Protein AF-A0A2V9G2E2-F1 (afdb_monomer)

Structure (mmCIF, N/CA/C/O backbone):
data_AF-A0A2V9G2E2-F1
#
_entry.id   AF-A0A2V9G2E2-F1
#
loop_
_atom_site.group_PDB
_atom_site.id
_atom_site.type_symbol
_atom_site.label_atom_id
_atom_site.label_alt_id
_atom_site.label_comp_id
_atom_site.label_asym_id
_atom_site.label_entity_id
_atom_site.label_seq_id
_atom_site.pdbx_PDB_ins_code
_atom_site.Cartn_x
_atom_site.Cartn_y
_atom_site.Cartn_z
_atom_site.occupancy
_atom_site.B_iso_or_equiv
_atom_site.auth_seq_id
_atom_site.auth_comp_id
_atom_site.auth_asym_id
_atom_site.auth_atom_id
_atom_site.pdbx_PDB_model_num
ATOM 1 N N . MET A 1 1 ? -11.345 22.123 74.644 1.00 54.31 1 MET A N 1
ATOM 2 C CA . MET A 1 1 ? -11.083 21.362 73.402 1.00 54.31 1 MET A CA 1
ATOM 3 C C . MET A 1 1 ? -9.581 21.164 73.308 1.00 54.31 1 MET A C 1
ATOM 5 O O . MET A 1 1 ? -8.870 22.151 73.181 1.00 54.31 1 MET A O 1
ATOM 9 N N . ASP A 1 2 ? -9.104 19.930 73.486 1.00 60.22 2 ASP A N 1
ATOM 10 C CA . ASP A 1 2 ? -7.671 19.628 73.574 1.00 60.22 2 ASP A CA 1
ATOM 11 C C . ASP A 1 2 ? -6.933 19.963 72.279 1.00 60.22 2 ASP A C 1
ATOM 13 O O . ASP A 1 2 ? -7.145 19.336 71.240 1.00 60.22 2 ASP A O 1
ATOM 17 N N . LEU A 1 3 ? -6.014 20.924 72.363 1.00 60.94 3 LEU A N 1
ATOM 18 C CA . LEU A 1 3 ? -5.178 21.395 71.257 1.00 60.94 3 LEU A CA 1
ATOM 19 C C . LEU A 1 3 ? -4.392 20.249 70.589 1.00 60.94 3 LEU A C 1
ATOM 21 O O . LEU A 1 3 ? -4.126 20.276 69.389 1.00 60.94 3 LEU A O 1
ATOM 25 N N . MET A 1 4 ? -4.068 19.208 71.359 1.00 66.25 4 MET A N 1
ATOM 26 C CA . MET A 1 4 ? -3.367 18.003 70.909 1.00 66.25 4 MET A CA 1
ATOM 27 C C . MET A 1 4 ? -4.251 17.110 70.024 1.00 66.25 4 MET A C 1
ATOM 29 O O . MET A 1 4 ? -3.789 16.559 69.027 1.00 66.25 4 MET A O 1
ATOM 33 N N . ARG A 1 5 ? -5.549 17.046 70.334 1.00 63.56 5 ARG A N 1
ATOM 34 C CA . ARG A 1 5 ? -6.552 16.279 69.589 1.00 63.56 5 ARG A CA 1
ATOM 35 C C . ARG A 1 5 ? -6.874 16.959 68.256 1.00 63.56 5 ARG A C 1
ATOM 37 O O . ARG A 1 5 ? -6.960 16.287 67.236 1.00 63.56 5 ARG A O 1
ATOM 44 N N . THR A 1 6 ? -6.923 18.292 68.234 1.00 65.75 6 THR A N 1
ATOM 45 C CA . THR A 1 6 ? -7.073 19.080 66.998 1.00 65.75 6 THR A CA 1
ATOM 46 C C . THR A 1 6 ? -5.858 18.939 66.073 1.00 65.75 6 THR A C 1
ATOM 48 O O . THR A 1 6 ? -6.022 18.797 64.865 1.00 65.75 6 THR A O 1
ATOM 51 N N . ARG A 1 7 ? -4.634 18.902 66.623 1.00 68.44 7 ARG A N 1
ATOM 52 C CA . ARG A 1 7 ? -3.399 18.693 65.841 1.00 68.44 7 ARG A CA 1
ATOM 53 C C . ARG A 1 7 ? -3.316 17.296 65.224 1.00 68.44 7 ARG A C 1
ATOM 55 O O . ARG A 1 7 ? -2.920 17.180 64.068 1.00 68.44 7 ARG A O 1
ATOM 62 N N . LEU A 1 8 ? -3.738 16.261 65.954 1.00 67.19 8 LEU A N 1
ATOM 63 C CA . LEU A 1 8 ? -3.810 14.896 65.423 1.00 67.19 8 LEU A CA 1
ATOM 64 C C . LEU A 1 8 ? -4.835 14.769 64.289 1.00 67.19 8 LEU A C 1
ATOM 66 O O . LEU A 1 8 ? -4.550 14.129 63.281 1.00 67.19 8 LEU A O 1
ATOM 70 N N . PHE A 1 9 ? -5.997 15.415 64.418 1.00 69.81 9 PHE A N 1
ATOM 71 C CA . PHE A 1 9 ? -7.018 15.416 63.366 1.00 69.81 9 PHE A CA 1
ATOM 72 C C . PHE A 1 9 ? -6.553 16.136 62.093 1.00 69.81 9 PHE A C 1
ATOM 74 O O . PHE A 1 9 ? -6.781 15.637 60.993 1.00 69.81 9 PHE A O 1
ATOM 81 N N . ILE A 1 10 ? -5.852 17.268 62.224 1.00 72.12 10 ILE A N 1
ATOM 82 C CA . ILE A 1 10 ? -5.293 17.999 61.075 1.00 72.12 10 ILE A CA 1
ATOM 83 C C . ILE A 1 10 ? -4.200 17.173 60.383 1.00 72.12 10 ILE A C 1
ATOM 85 O O . ILE A 1 10 ? -4.185 17.092 59.157 1.00 72.12 10 ILE A O 1
ATOM 89 N N . ALA A 1 11 ? -3.328 16.511 61.149 1.00 67.81 11 ALA A N 1
ATOM 90 C CA . ALA A 1 11 ? -2.300 15.632 60.593 1.00 67.81 11 ALA A CA 1
ATOM 91 C C . ALA A 1 11 ? -2.904 14.426 59.849 1.00 67.81 11 ALA A C 1
ATOM 93 O O . ALA A 1 11 ? -2.408 14.041 58.793 1.00 67.81 11 ALA A O 1
ATOM 94 N N . PHE A 1 12 ? -4.006 13.868 60.356 1.00 66.88 12 PHE A N 1
ATOM 95 C CA . PHE A 1 12 ? -4.703 12.747 59.724 1.00 66.88 12 PHE A CA 1
ATOM 96 C C . PHE A 1 12 ? -5.370 13.145 58.396 1.00 66.88 12 PHE A C 1
ATOM 98 O O . PHE A 1 12 ? -5.241 12.432 57.403 1.00 66.88 12 PHE A O 1
ATOM 105 N N . ILE A 1 13 ? -6.013 14.317 58.344 1.00 67.44 13 ILE A N 1
ATOM 106 C CA . ILE A 1 13 ? -6.616 14.860 57.114 1.00 67.44 13 ILE A CA 1
ATOM 107 C C . ILE A 1 13 ? -5.537 15.210 56.079 1.00 67.44 13 ILE A C 1
ATOM 109 O O . ILE A 1 13 ? -5.701 14.912 54.897 1.00 67.44 13 ILE A O 1
ATOM 113 N N . ALA A 1 14 ? -4.410 15.783 56.512 1.00 62.34 14 ALA A N 1
ATOM 114 C CA . ALA A 1 14 ? -3.289 16.090 55.624 1.00 62.34 14 ALA A CA 1
ATOM 115 C C . ALA A 1 14 ? -2.661 14.824 55.013 1.00 62.34 14 ALA A C 1
ATOM 117 O O . ALA A 1 14 ? -2.279 14.840 53.848 1.00 62.34 14 ALA A O 1
ATOM 118 N N . CYS A 1 15 ? -2.607 13.719 55.764 1.00 60.31 15 CYS A N 1
ATOM 119 C CA . CYS A 1 15 ? -2.085 12.438 55.280 1.00 60.31 15 CYS A CA 1
ATOM 120 C C . CYS A 1 15 ? -3.041 11.742 54.288 1.00 60.31 15 CYS A C 1
ATOM 122 O O . CYS A 1 15 ? -2.601 11.072 53.358 1.00 60.31 15 CYS A O 1
ATOM 124 N N . LEU A 1 16 ? -4.356 11.941 54.440 1.00 60.25 16 LEU A N 1
ATOM 125 C CA . LEU A 1 16 ? -5.365 11.440 53.495 1.00 60.25 16 LEU A CA 1
ATOM 126 C C . LEU A 1 16 ? -5.357 12.192 52.153 1.00 60.25 16 LEU A C 1
ATOM 128 O O . LEU A 1 16 ? -5.675 11.602 51.125 1.00 60.25 16 LEU A O 1
ATOM 132 N N . LEU A 1 17 ? -4.976 13.473 52.146 1.00 56.66 17 LEU A N 1
ATOM 133 C CA . LEU A 1 17 ? -4.941 14.313 50.940 1.00 56.66 17 LEU A CA 1
ATOM 134 C C . LEU A 1 17 ? -3.671 14.132 50.090 1.00 56.66 17 LEU A C 1
ATOM 136 O O . LEU A 1 17 ? -3.666 14.523 48.926 1.00 56.66 17 LEU A O 1
ATOM 140 N N . THR A 1 18 ? -2.605 13.536 50.633 1.00 57.59 18 THR A N 1
ATOM 141 C CA . THR A 1 18 ? -1.328 13.325 49.922 1.00 57.59 18 THR A CA 1
ATOM 142 C C . THR A 1 18 ? -1.139 11.904 49.376 1.00 57.59 18 THR A C 1
ATOM 144 O O . THR A 1 18 ? -0.147 11.639 48.701 1.00 57.59 18 THR A O 1
ATOM 147 N N . GLY A 1 19 ? -2.087 10.990 49.615 1.00 53.25 19 GLY A N 1
ATOM 148 C CA . GLY A 1 19 ? -1.976 9.562 49.280 1.00 53.25 19 GLY A CA 1
ATOM 149 C C . GLY A 1 19 ? -2.364 9.146 47.854 1.00 53.25 19 GLY A C 1
ATOM 150 O O . GLY A 1 19 ? -2.482 7.953 47.599 1.00 53.25 19 GLY A O 1
ATOM 151 N N . GLY A 1 20 ? -2.593 10.084 46.931 1.00 53.09 20 GLY A N 1
ATOM 152 C CA . GLY A 1 20 ? -3.172 9.800 45.610 1.00 53.09 20 GLY A CA 1
ATOM 153 C C . GLY A 1 20 ? -2.359 10.320 44.428 1.00 53.09 20 GLY A C 1
ATOM 154 O O . GLY A 1 20 ? -2.942 10.801 43.463 1.00 53.09 20 GLY A O 1
ATOM 155 N N . ALA A 1 21 ? -1.027 10.282 44.487 1.00 53.69 21 ALA A N 1
ATOM 156 C CA . ALA A 1 21 ? -0.232 10.400 43.268 1.00 53.69 21 ALA A CA 1
ATOM 157 C C . ALA A 1 21 ? -0.247 9.036 42.566 1.00 53.69 21 ALA A C 1
ATOM 159 O O . ALA A 1 21 ? 0.695 8.257 42.698 1.00 53.69 21 ALA A O 1
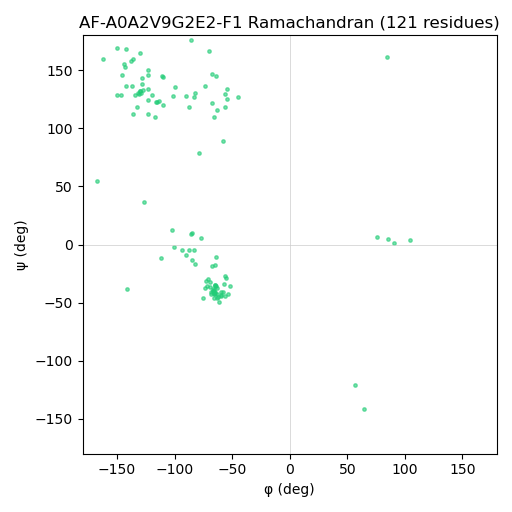ATOM 160 N N . ASP A 1 22 ? -1.342 8.728 41.862 1.00 57.91 22 ASP A N 1
ATOM 161 C CA . ASP A 1 22 ? -1.331 7.625 40.906 1.00 57.91 22 ASP A CA 1
ATOM 162 C C . ASP A 1 22 ? -0.198 7.922 39.916 1.00 57.91 22 ASP A C 1
ATOM 164 O O . ASP A 1 22 ? -0.228 8.969 39.255 1.00 57.91 22 ASP A O 1
ATOM 168 N N . PRO A 1 23 ? 0.838 7.067 39.819 1.00 57.06 23 PRO A N 1
ATOM 169 C CA . PRO A 1 23 ? 1.838 7.249 38.788 1.00 57.06 23 PRO A CA 1
ATOM 170 C C . PRO A 1 23 ? 1.079 7.252 37.467 1.00 57.06 23 PRO A C 1
ATOM 172 O O . PRO A 1 23 ? 0.255 6.367 37.231 1.00 57.06 23 PRO A O 1
ATOM 175 N N . ALA A 1 24 ? 1.323 8.257 36.627 1.00 58.38 24 ALA A N 1
ATOM 176 C CA . ALA A 1 24 ? 0.794 8.301 35.276 1.00 58.38 24 ALA A CA 1
ATOM 177 C C . ALA A 1 24 ? 1.279 7.041 34.545 1.00 58.38 24 ALA A C 1
ATOM 179 O O . ALA A 1 24 ? 2.368 7.015 33.972 1.00 58.38 24 ALA A O 1
ATOM 180 N N . ARG A 1 25 ? 0.512 5.947 34.635 1.00 60.78 25 ARG A N 1
ATOM 181 C CA . ARG A 1 25 ? 0.796 4.717 33.909 1.00 60.78 25 ARG A CA 1
ATOM 182 C C . ARG A 1 25 ? 0.622 5.100 32.454 1.00 60.78 25 ARG A C 1
ATOM 184 O O . ARG A 1 25 ? -0.493 5.409 32.031 1.00 60.78 25 ARG A O 1
ATOM 191 N N . ALA A 1 26 ? 1.736 5.157 31.729 1.00 63.94 26 ALA A N 1
ATOM 192 C CA . ALA A 1 26 ? 1.722 5.299 30.285 1.00 63.94 26 ALA A CA 1
ATOM 193 C C . ALA A 1 26 ? 0.662 4.334 29.743 1.00 63.94 26 ALA A C 1
ATOM 195 O O . ALA A 1 26 ? 0.640 3.165 30.136 1.00 63.94 26 ALA A O 1
ATOM 196 N N . GLN A 1 27 ? -0.274 4.844 28.938 1.00 70.00 27 GLN A N 1
ATOM 197 C CA . GLN A 1 27 ? -1.301 3.991 28.357 1.00 70.00 27 GLN A CA 1
ATOM 198 C C . GLN A 1 27 ? -0.599 2.850 27.623 1.00 70.00 27 GLN A C 1
ATOM 200 O O . GLN A 1 27 ? 0.269 3.087 26.784 1.00 70.00 27 GLN A O 1
ATOM 205 N N . GLU A 1 28 ? -0.955 1.614 27.966 1.00 86.50 28 GLU A N 1
ATOM 206 C CA . GLU A 1 28 ? -0.497 0.449 27.219 1.00 86.50 28 GLU A CA 1
ATOM 207 C C . GLU A 1 28 ? -0.859 0.658 25.745 1.00 86.50 28 GLU A C 1
ATOM 209 O O . GLU A 1 28 ? -1.982 1.068 25.442 1.00 86.50 28 GLU A O 1
ATOM 214 N N . ALA A 1 29 ? 0.074 0.403 24.822 1.00 89.00 29 ALA A N 1
ATOM 215 C CA . ALA A 1 29 ? -0.134 0.667 23.395 1.00 89.00 29 ALA A CA 1
ATOM 216 C C . ALA A 1 29 ? -1.435 0.031 22.864 1.00 89.00 29 ALA A C 1
ATOM 218 O O . ALA A 1 29 ? -2.149 0.646 22.072 1.00 89.00 29 ALA A O 1
ATOM 219 N N . GLY A 1 30 ? -1.798 -1.151 23.379 1.00 91.38 30 GLY A N 1
ATOM 220 C CA . GLY A 1 30 ? -3.067 -1.815 23.069 1.00 91.38 30 GLY A CA 1
ATOM 221 C C . GLY A 1 30 ? -4.294 -0.964 23.406 1.00 91.38 30 GLY A C 1
ATOM 222 O O . GLY A 1 30 ? -5.207 -0.856 22.593 1.00 91.38 30 GLY A O 1
ATOM 223 N N . ARG A 1 31 ? -4.283 -0.256 24.540 1.00 92.12 31 ARG A N 1
ATOM 224 C CA . ARG A 1 31 ? -5.388 0.617 24.956 1.00 92.12 31 ARG A CA 1
ATOM 225 C C . ARG A 1 31 ? -5.585 1.799 24.006 1.00 92.12 31 ARG A C 1
ATOM 227 O O . ARG A 1 31 ? -6.723 2.196 23.768 1.00 92.12 31 ARG A O 1
ATOM 234 N N . ILE A 1 32 ? -4.503 2.350 23.454 1.00 93.25 32 ILE A N 1
ATOM 235 C CA . ILE A 1 32 ? -4.573 3.437 22.462 1.00 93.25 32 ILE A CA 1
ATOM 236 C C . ILE A 1 32 ? -5.236 2.925 21.178 1.00 93.25 32 ILE A C 1
ATOM 238 O O . ILE A 1 32 ? -6.157 3.557 20.658 1.00 93.25 32 ILE A O 1
ATOM 242 N N . VAL A 1 33 ? -4.820 1.748 20.700 1.00 94.06 33 VAL A N 1
ATOM 243 C CA . VAL A 1 33 ? -5.401 1.116 19.505 1.00 94.06 33 VAL A CA 1
ATOM 244 C C . VAL A 1 33 ? -6.882 0.798 19.718 1.00 94.06 33 VAL A C 1
ATOM 246 O O . VAL A 1 33 ? -7.706 1.114 18.864 1.00 94.06 33 VAL A O 1
ATOM 249 N N . GLU A 1 34 ? -7.253 0.237 20.869 1.00 95.38 34 GLU A N 1
ATOM 250 C CA . GLU A 1 34 ? -8.651 -0.059 21.205 1.00 95.38 34 GLU A CA 1
ATOM 251 C C . GLU A 1 34 ? -9.527 1.198 21.223 1.00 95.38 34 GLU A C 1
ATOM 253 O O . GLU A 1 34 ? -10.643 1.198 20.693 1.00 95.38 34 GLU A O 1
ATOM 258 N N . GLN A 1 35 ? -9.023 2.287 21.810 1.00 95.94 35 GLN A N 1
ATOM 259 C CA . GLN A 1 35 ? -9.719 3.57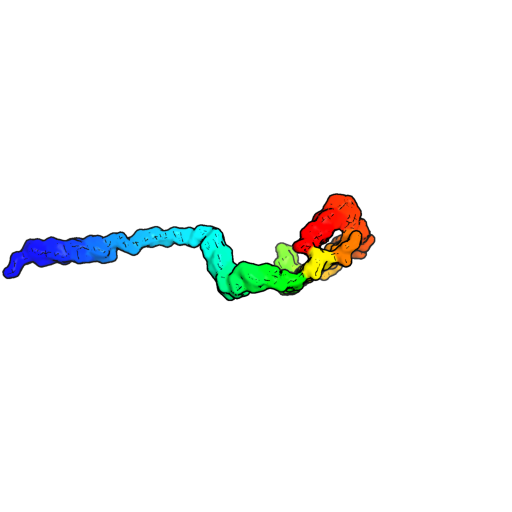1 21.828 1.00 95.94 35 GLN A CA 1
ATOM 260 C C . GLN A 1 35 ? -9.907 4.126 20.416 1.00 95.94 35 GLN A C 1
ATOM 262 O O . GLN A 1 35 ? -11.008 4.575 20.093 1.00 95.94 35 GLN A O 1
ATOM 267 N N . TYR A 1 36 ? -8.881 4.037 19.566 1.00 96.12 36 TYR A N 1
ATOM 268 C CA . TYR A 1 36 ? -8.978 4.425 18.162 1.00 96.12 36 TYR A CA 1
ATOM 269 C C . TYR A 1 36 ? -10.013 3.579 17.410 1.00 96.12 36 TYR A C 1
ATOM 271 O O . TYR A 1 36 ? -10.910 4.137 16.786 1.00 96.12 36 TYR A O 1
ATOM 279 N N . VAL A 1 37 ? -9.960 2.247 17.527 1.00 97.00 37 VAL A N 1
ATOM 280 C CA . VAL A 1 37 ? -10.926 1.335 16.888 1.00 97.00 37 VAL A CA 1
ATOM 281 C C . VAL A 1 37 ? -12.350 1.680 17.307 1.00 97.00 37 VAL A C 1
ATOM 283 O O . VAL A 1 37 ? -13.241 1.742 16.462 1.00 97.00 37 VAL A O 1
ATOM 286 N N . LYS A 1 38 ? -12.580 1.939 18.598 1.00 97.06 38 LYS A N 1
ATOM 287 C CA . LYS A 1 38 ? -13.892 2.355 19.103 1.00 97.06 38 LYS A CA 1
ATOM 288 C C . LYS A 1 38 ? -14.327 3.698 18.510 1.00 97.06 38 LYS A C 1
ATOM 290 O O . LYS A 1 38 ? -15.472 3.812 18.080 1.00 97.06 38 LYS A O 1
ATOM 295 N N . ALA A 1 39 ? -13.434 4.688 18.475 1.00 97.38 39 ALA A N 1
ATOM 296 C CA . ALA A 1 39 ? -13.711 6.010 17.915 1.00 97.38 39 ALA A CA 1
ATOM 297 C C . ALA A 1 39 ? -13.989 5.962 16.402 1.00 97.38 39 ALA A C 1
ATOM 299 O O . ALA A 1 39 ? -14.866 6.672 15.920 1.00 97.38 39 ALA A O 1
ATOM 300 N N . ALA A 1 40 ? -13.314 5.072 15.672 1.00 95.81 40 ALA A N 1
ATOM 301 C CA . ALA A 1 40 ? -13.482 4.858 14.236 1.00 95.81 40 ALA A CA 1
ATOM 302 C C . ALA A 1 40 ? -14.749 4.052 13.863 1.00 95.81 40 ALA A C 1
ATOM 304 O O . ALA A 1 40 ? -14.945 3.712 12.698 1.00 95.81 40 ALA A O 1
ATOM 305 N N . GLY A 1 41 ? -15.618 3.731 14.831 1.00 96.00 41 GLY A N 1
ATOM 306 C CA . GLY A 1 41 ? -16.888 3.024 14.604 1.00 96.00 41 GLY A CA 1
ATOM 307 C C . GLY A 1 41 ? -16.895 1.545 15.014 1.00 96.00 41 GLY A C 1
ATOM 308 O O . GLY A 1 41 ? -17.903 0.858 14.842 1.00 96.00 41 GLY A O 1
ATOM 309 N N . GLY A 1 42 ? -15.804 1.048 15.599 1.00 97.81 42 GLY A N 1
ATOM 310 C CA . GLY A 1 42 ? -15.661 -0.317 16.103 1.00 97.81 42 GLY A CA 1
ATOM 311 C C . GLY A 1 42 ? -15.251 -1.338 15.038 1.00 97.81 42 GLY A C 1
ATOM 312 O O . GLY A 1 42 ? -15.439 -1.143 13.837 1.00 97.81 42 GLY A O 1
ATOM 313 N N . GLY A 1 43 ? -14.730 -2.487 15.486 1.00 96.81 43 GLY A N 1
ATOM 314 C CA . GLY A 1 43 ? -14.169 -3.512 14.593 1.00 96.81 43 GLY A CA 1
ATOM 315 C C . GLY A 1 43 ? -15.141 -4.027 13.523 1.00 96.81 43 GLY A C 1
ATOM 316 O O . GLY A 1 43 ? -14.732 -4.280 12.398 1.00 96.81 43 GLY A O 1
ATOM 317 N N . ARG A 1 44 ? -16.447 -4.109 13.821 1.00 97.06 44 ARG A N 1
ATOM 318 C CA . ARG A 1 44 ? -17.467 -4.522 12.836 1.00 97.06 44 ARG A CA 1
ATOM 319 C C . ARG A 1 44 ? -17.691 -3.502 11.720 1.00 97.06 44 ARG A C 1
ATOM 321 O O . ARG A 1 44 ? -18.075 -3.905 10.629 1.00 97.06 44 ARG A O 1
ATOM 328 N N . ALA A 1 45 ? -17.546 -2.207 12.002 1.00 96.88 45 ALA A N 1
ATOM 329 C CA . ALA A 1 45 ? -17.666 -1.172 10.980 1.00 96.88 45 ALA A CA 1
ATOM 330 C C . ALA A 1 45 ? -16.406 -1.150 10.111 1.00 96.88 45 ALA A C 1
ATOM 332 O O . ALA A 1 45 ? -16.513 -1.194 8.890 1.00 96.88 45 ALA A O 1
ATOM 333 N N . LEU A 1 46 ? -15.231 -1.199 10.748 1.00 95.19 46 LEU A N 1
ATOM 334 C CA . LEU A 1 46 ? -13.944 -1.250 10.054 1.00 95.19 46 LEU A CA 1
ATOM 335 C C . LEU A 1 46 ? -13.812 -2.483 9.150 1.00 95.19 46 LEU A C 1
ATOM 337 O O . LEU A 1 46 ? -13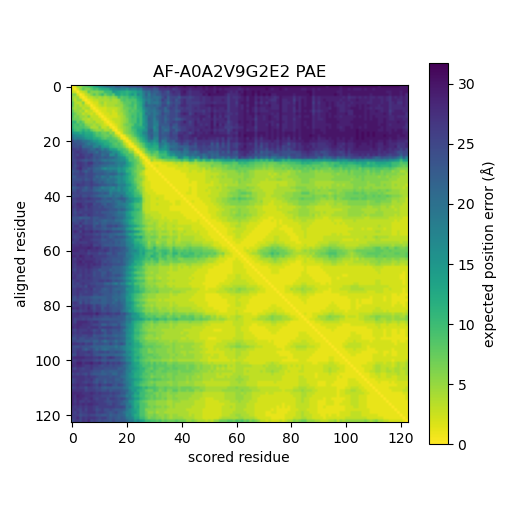.392 -2.351 8.009 1.00 95.19 46 LEU A O 1
ATOM 341 N N . ALA A 1 47 ? -14.268 -3.658 9.594 1.00 94.00 47 ALA A N 1
ATOM 342 C CA . ALA A 1 47 ? -14.238 -4.887 8.792 1.00 94.00 47 ALA A CA 1
ATOM 343 C C . ALA A 1 47 ? -15.115 -4.845 7.522 1.00 94.00 47 ALA A C 1
ATOM 345 O O . ALA A 1 47 ? -15.034 -5.748 6.694 1.00 94.00 47 ALA A O 1
ATOM 346 N N . LYS A 1 48 ? -15.982 -3.834 7.363 1.00 96.19 48 LYS A N 1
ATOM 347 C CA . LYS A 1 48 ? -16.779 -3.631 6.141 1.00 96.19 48 LYS A CA 1
ATOM 348 C C . LYS A 1 48 ? -16.076 -2.748 5.111 1.00 96.19 48 LYS A C 1
ATOM 350 O O . LYS A 1 48 ? -16.597 -2.608 4.006 1.00 96.19 48 LYS A O 1
ATOM 355 N N . ILE A 1 49 ? -14.953 -2.122 5.461 1.00 95.06 49 ILE A N 1
ATOM 356 C CA . ILE A 1 49 ? -14.179 -1.303 4.530 1.00 95.06 49 ILE A CA 1
ATOM 357 C C . ILE A 1 49 ? -13.578 -2.233 3.479 1.00 95.06 49 ILE A C 1
ATOM 359 O O . ILE A 1 49 ? -12.862 -3.172 3.804 1.00 95.06 49 ILE A O 1
ATOM 363 N N . GLN A 1 50 ? -13.904 -1.974 2.216 1.00 97.00 50 GLN A N 1
ATOM 364 C CA . GLN A 1 50 ? -13.411 -2.750 1.075 1.00 97.00 50 GLN A CA 1
ATOM 365 C C . GLN A 1 50 ? -12.463 -1.953 0.187 1.00 97.00 50 GLN A C 1
ATOM 367 O O . GLN A 1 50 ? -11.831 -2.537 -0.683 1.00 97.00 50 GLN A O 1
ATOM 372 N N . THR A 1 51 ? -12.389 -0.641 0.385 1.00 97.44 51 THR A N 1
ATOM 373 C CA . THR A 1 51 ? -11.558 0.268 -0.398 1.00 97.44 51 THR A CA 1
ATOM 374 C C . THR A 1 51 ? -10.885 1.236 0.557 1.00 97.44 51 THR A C 1
ATOM 376 O O . THR A 1 51 ? -11.543 1.767 1.455 1.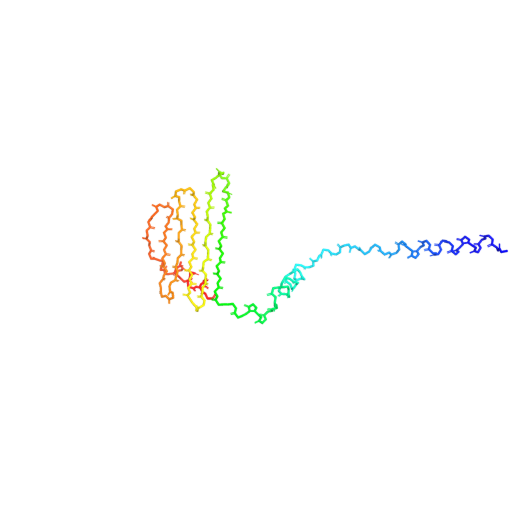00 97.44 51 THR A O 1
ATOM 379 N N . LEU A 1 52 ? -9.601 1.479 0.340 1.00 96.19 52 LEU A N 1
ATOM 380 C CA . LEU A 1 52 ? -8.807 2.459 1.058 1.00 96.19 52 LEU A CA 1
ATOM 381 C C . LEU A 1 52 ? -8.095 3.342 0.037 1.00 96.19 52 LEU A C 1
ATOM 383 O O . LEU A 1 52 ? -7.433 2.820 -0.851 1.00 96.19 52 LEU A O 1
ATOM 387 N N . THR A 1 53 ? -8.207 4.653 0.217 1.00 97.94 53 THR A N 1
ATOM 388 C CA . THR A 1 53 ? -7.425 5.653 -0.512 1.00 97.94 53 THR A CA 1
ATOM 389 C C . THR A 1 53 ? -6.692 6.503 0.516 1.00 97.94 53 THR A C 1
ATOM 391 O O . THR A 1 53 ? -7.316 7.052 1.429 1.00 97.94 53 THR A O 1
ATOM 394 N N . LEU A 1 54 ? -5.371 6.587 0.394 1.00 98.00 54 LEU A N 1
ATOM 395 C CA . LEU A 1 54 ? -4.534 7.551 1.098 1.00 98.00 54 LEU A CA 1
ATOM 396 C C . LEU A 1 54 ? -3.820 8.421 0.079 1.00 98.00 54 LEU A C 1
ATOM 398 O O . LEU A 1 54 ? -3.120 7.916 -0.789 1.00 98.00 54 LEU A O 1
ATOM 402 N N . GLU A 1 55 ? -3.929 9.727 0.261 1.00 98.31 55 GLU A N 1
ATOM 403 C CA . GLU A 1 55 ? -3.200 10.717 -0.516 1.00 98.31 55 GLU A CA 1
ATOM 404 C C . GLU A 1 55 ? -2.497 11.668 0.444 1.00 98.31 55 GLU A C 1
ATOM 406 O O . GLU A 1 55 ? -3.017 12.008 1.513 1.00 98.31 55 GLU A O 1
ATOM 411 N N . GLY A 1 56 ? -1.301 12.107 0.077 1.00 98.06 56 GLY A N 1
ATOM 412 C CA . GLY A 1 56 ? -0.550 13.034 0.899 1.00 98.06 56 GLY A CA 1
ATOM 413 C C . GLY A 1 56 ? 0.555 13.736 0.141 1.00 98.06 56 GLY A C 1
ATOM 414 O O . GLY A 1 56 ? 1.050 13.271 -0.883 1.00 98.06 56 GLY A O 1
ATOM 415 N N . THR A 1 57 ? 0.971 14.864 0.697 1.00 97.88 57 THR A N 1
ATOM 416 C CA . THR A 1 57 ? 2.171 15.585 0.283 1.00 97.88 57 THR A CA 1
ATOM 417 C C . THR A 1 57 ? 3.210 15.490 1.386 1.00 97.88 57 THR A C 1
ATOM 419 O O . THR A 1 57 ? 2.863 15.550 2.566 1.00 97.88 57 THR A O 1
ATOM 422 N N . PHE A 1 58 ? 4.483 15.414 1.028 1.00 95.75 58 PHE A N 1
ATOM 423 C CA . PHE A 1 58 ? 5.575 15.417 1.994 1.00 95.75 58 PHE A CA 1
ATOM 424 C C . PHE A 1 58 ? 6.769 16.208 1.470 1.00 95.75 58 PHE A C 1
ATOM 426 O O . PHE A 1 58 ? 6.847 16.546 0.291 1.00 95.75 58 PHE A O 1
ATOM 433 N N . THR A 1 59 ? 7.715 16.480 2.361 1.00 96.12 59 THR A N 1
ATOM 434 C CA . THR A 1 59 ? 9.025 17.029 2.015 1.00 96.12 59 THR A CA 1
ATOM 435 C C . THR A 1 59 ? 10.067 15.968 2.331 1.00 96.12 59 THR A C 1
ATOM 437 O O . THR A 1 59 ? 10.115 15.465 3.453 1.00 96.12 59 THR A O 1
ATOM 440 N N . SER A 1 60 ? 10.869 15.582 1.340 1.00 91.94 60 SER A N 1
ATOM 441 C CA . SER A 1 60 ? 11.944 14.610 1.522 1.00 91.94 60 SER A CA 1
ATOM 442 C C . SER A 1 60 ? 13.083 15.202 2.354 1.00 91.94 60 SER A C 1
ATOM 444 O O . SER A 1 60 ? 13.189 16.417 2.531 1.00 91.94 60 SER A O 1
ATOM 446 N N . VAL A 1 61 ? 13.979 14.334 2.821 1.00 91.31 61 VAL A N 1
ATOM 447 C CA . VAL A 1 61 ? 15.200 14.733 3.541 1.00 91.31 61 VAL A CA 1
ATOM 448 C C . VAL A 1 61 ? 16.079 15.709 2.748 1.00 91.31 61 VAL A C 1
ATOM 450 O O . VAL A 1 61 ? 16.747 16.545 3.345 1.00 91.31 61 VAL A O 1
ATOM 453 N N . ASP A 1 62 ? 16.010 15.667 1.414 1.00 92.31 62 ASP A N 1
ATOM 454 C CA . ASP A 1 62 ? 16.744 16.563 0.511 1.00 92.31 62 ASP A CA 1
ATOM 455 C C . ASP A 1 62 ? 16.002 17.892 0.264 1.00 92.31 62 ASP A C 1
ATOM 457 O O . ASP A 1 62 ? 16.349 18.649 -0.643 1.00 92.31 62 ASP A O 1
ATOM 461 N N . GLY A 1 63 ? 14.923 18.157 1.008 1.00 94.62 63 GLY A N 1
ATOM 462 C CA . GLY A 1 63 ? 14.097 19.358 0.878 1.00 94.62 63 GLY A CA 1
ATOM 463 C C . GLY A 1 63 ? 13.153 19.359 -0.327 1.00 94.62 63 GLY A C 1
ATOM 464 O O . GLY A 1 63 ? 12.506 20.370 -0.593 1.00 94.62 63 GLY A O 1
ATOM 465 N N . LYS A 1 64 ? 13.048 18.251 -1.071 1.00 95.12 64 LYS A N 1
ATOM 466 C CA . LYS A 1 64 ? 12.160 18.154 -2.239 1.00 95.12 64 LYS A CA 1
ATOM 467 C C . LYS A 1 64 ? 10.738 17.843 -1.808 1.00 95.12 64 LYS A C 1
ATOM 469 O O . LYS A 1 64 ? 10.519 16.873 -1.089 1.00 95.12 64 LYS A O 1
ATOM 474 N N . SER A 1 65 ? 9.770 18.604 -2.300 1.00 95.88 65 SER A N 1
ATOM 475 C CA . SER A 1 65 ? 8.364 18.233 -2.162 1.00 95.88 65 SER A CA 1
ATOM 476 C C . SER A 1 65 ? 8.043 16.985 -2.988 1.00 95.88 65 SER A C 1
ATOM 478 O O . SER A 1 65 ? 8.617 16.762 -4.060 1.00 95.88 65 SER A O 1
ATOM 480 N N . GLY A 1 66 ? 7.120 16.180 -2.480 1.00 97.25 66 GLY A N 1
ATOM 481 C CA . GLY A 1 66 ? 6.633 14.979 -3.131 1.00 97.25 66 GLY A CA 1
ATOM 482 C C . GLY A 1 66 ? 5.189 14.666 -2.773 1.00 97.25 66 GLY A C 1
ATOM 483 O O . GLY A 1 66 ? 4.616 15.269 -1.861 1.00 97.25 66 GLY A O 1
ATOM 484 N N . THR A 1 67 ? 4.615 13.719 -3.503 1.00 98.31 67 THR A N 1
ATOM 485 C CA . THR A 1 67 ? 3.274 13.186 -3.269 1.00 98.31 67 THR A CA 1
ATOM 486 C C . THR A 1 67 ? 3.333 11.682 -3.075 1.00 98.31 67 THR A C 1
ATOM 488 O O . THR A 1 67 ?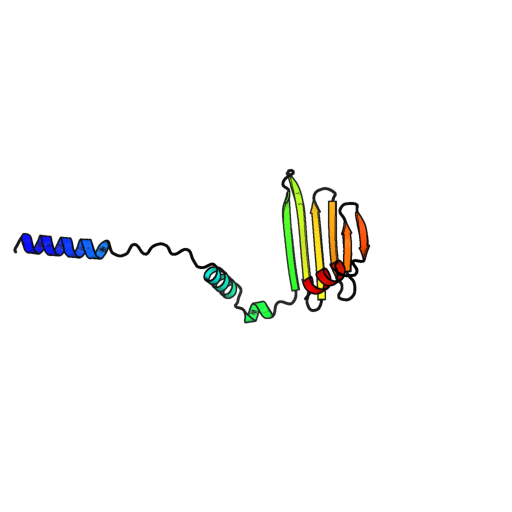 4.212 11.000 -3.608 1.00 98.31 67 THR A O 1
ATOM 491 N N . TYR A 1 68 ? 2.397 11.178 -2.286 1.00 98.38 68 TYR A N 1
ATOM 492 C CA . TYR A 1 68 ? 2.175 9.758 -2.093 1.00 98.38 68 TYR A CA 1
ATOM 493 C C . TYR A 1 68 ? 0.698 9.455 -2.288 1.00 98.38 68 TYR A C 1
ATOM 495 O O . TYR A 1 68 ? -0.143 10.138 -1.699 1.00 98.38 68 TYR A O 1
ATOM 503 N N . THR A 1 69 ? 0.418 8.424 -3.075 1.00 98.69 69 THR A N 1
ATOM 504 C CA . THR A 1 69 ? -0.921 7.880 -3.287 1.00 98.69 69 THR A CA 1
ATOM 505 C C . THR A 1 69 ? -0.882 6.386 -3.010 1.00 98.69 69 THR A C 1
ATOM 507 O O . THR A 1 69 ? 0.003 5.689 -3.498 1.00 98.69 69 THR A O 1
ATOM 510 N N . LEU A 1 70 ? -1.846 5.889 -2.244 1.00 98.62 70 LEU A N 1
ATOM 511 C CA . LEU A 1 70 ? -2.093 4.468 -2.040 1.00 98.62 70 LEU A CA 1
ATOM 512 C C . LEU A 1 70 ? -3.581 4.198 -2.212 1.00 98.62 70 LEU A C 1
ATOM 514 O O . LEU A 1 70 ? -4.383 4.665 -1.407 1.00 98.62 70 LEU A O 1
ATOM 518 N N . ASP A 1 71 ? -3.914 3.372 -3.193 1.00 98.56 71 ASP A N 1
ATOM 519 C CA . ASP A 1 71 ? -5.249 2.830 -3.388 1.00 98.56 71 ASP A CA 1
ATOM 520 C C . ASP A 1 71 ? -5.225 1.313 -3.222 1.00 98.56 71 ASP A C 1
ATOM 522 O O . ASP A 1 71 ? -4.530 0.594 -3.943 1.00 98.56 71 ASP A O 1
ATOM 526 N N . THR A 1 72 ? -6.035 0.797 -2.302 1.00 98.06 72 THR A N 1
ATOM 527 C CA . THR A 1 72 ? -6.297 -0.639 -2.190 1.00 98.06 72 THR A CA 1
ATOM 528 C C . THR A 1 72 ? -7.784 -0.910 -2.295 1.00 98.06 72 THR A C 1
ATOM 530 O O . THR A 1 72 ? -8.625 -0.111 -1.873 1.00 98.06 72 THR A O 1
ATOM 533 N N . LYS A 1 73 ? -8.134 -2.044 -2.899 1.00 98.19 73 LYS A N 1
ATOM 534 C CA . LYS A 1 73 ? -9.524 -2.478 -2.989 1.00 98.19 73 LYS A CA 1
ATOM 535 C C . LYS A 1 73 ? -9.641 -3.995 -3.015 1.00 98.19 73 LYS A C 1
ATOM 537 O O . LYS A 1 73 ? -9.078 -4.662 -3.882 1.00 98.19 73 LYS A O 1
ATOM 542 N N . LEU A 1 74 ? -10.482 -4.522 -2.133 1.00 96.69 74 LEU A N 1
ATOM 543 C CA . LEU A 1 74 ? -10.844 -5.929 -2.111 1.00 96.69 74 LEU A CA 1
ATOM 544 C C . LEU A 1 74 ? -11.591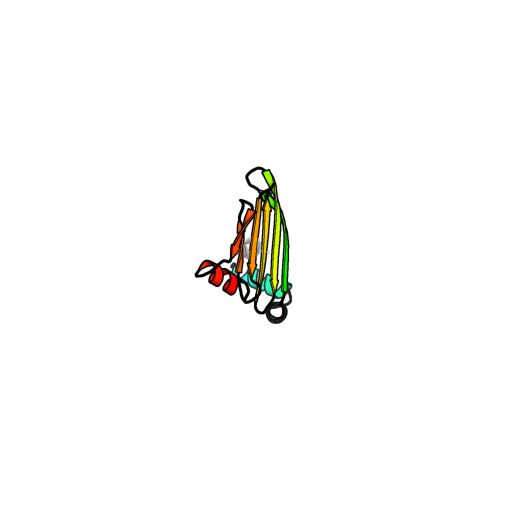 -6.334 -3.400 1.00 96.69 74 LEU A C 1
ATOM 546 O O . LEU A 1 74 ? -12.378 -5.554 -3.948 1.00 96.69 74 LEU A O 1
ATOM 550 N N . PRO A 1 75 ? -11.389 -7.568 -3.891 1.00 96.38 75 PRO A N 1
ATOM 551 C CA . PRO A 1 75 ? -10.580 -8.613 -3.258 1.00 96.38 75 PRO A CA 1
ATOM 552 C C . PRO A 1 75 ? -9.078 -8.550 -3.569 1.00 96.38 75 PRO A C 1
ATOM 554 O O . PRO A 1 75 ? -8.329 -9.284 -2.949 1.00 96.38 75 PRO A O 1
ATOM 557 N N . ASN A 1 76 ? -8.636 -7.778 -4.565 1.00 97.56 76 ASN A N 1
ATOM 558 C CA . ASN A 1 76 ? -7.263 -7.888 -5.068 1.00 97.56 76 ASN A CA 1
ATOM 559 C C . ASN A 1 76 ? -6.854 -6.731 -5.994 1.00 97.56 76 ASN A C 1
ATOM 561 O O . ASN A 1 76 ? -6.476 -6.934 -7.153 1.00 97.56 76 ASN A O 1
ATOM 565 N N . ARG A 1 77 ? -6.979 -5.489 -5.533 1.00 98.38 77 ARG A N 1
ATOM 566 C CA . ARG A 1 77 ? -6.457 -4.304 -6.227 1.00 98.38 77 ARG A CA 1
ATOM 567 C C . ARG A 1 77 ? -5.507 -3.556 -5.312 1.00 98.38 77 ARG A C 1
ATOM 569 O O . ARG A 1 77 ? -5.842 -3.294 -4.161 1.00 98.38 77 ARG A O 1
ATOM 576 N N . TYR A 1 78 ? -4.365 -3.190 -5.870 1.00 98.50 78 TYR A N 1
ATOM 577 C CA . TYR A 1 78 ? -3.341 -2.408 -5.199 1.00 98.50 78 TYR A CA 1
ATOM 578 C C . TYR A 1 78 ? -2.730 -1.427 -6.193 1.00 98.50 78 TYR A C 1
ATOM 580 O O . TYR A 1 78 ? -2.445 -1.797 -7.335 1.00 98.50 78 TYR A O 1
ATOM 588 N N . TYR A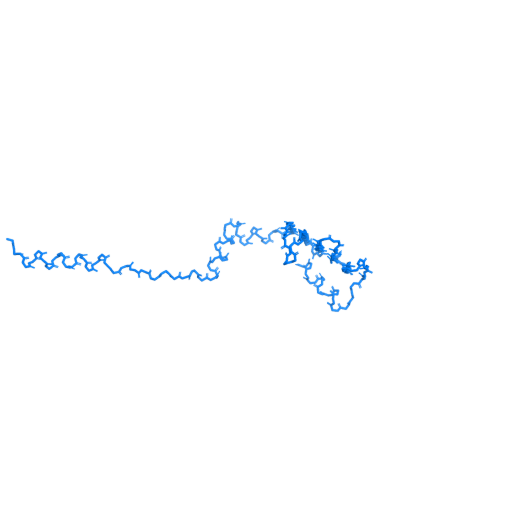 1 79 ? -2.526 -0.196 -5.755 1.00 98.69 79 TYR A N 1
ATOM 589 C CA . TYR A 1 79 ? -1.796 0.839 -6.463 1.00 98.69 79 TYR A CA 1
ATOM 590 C C . TYR A 1 79 ? -1.078 1.711 -5.438 1.00 98.69 79 TYR A C 1
ATOM 592 O O . TYR A 1 79 ? -1.699 2.193 -4.497 1.00 98.69 79 TYR A O 1
ATOM 600 N N . SER A 1 80 ? 0.218 1.912 -5.628 1.00 98.62 80 SER A N 1
ATOM 601 C CA . SER A 1 80 ? 1.047 2.810 -4.836 1.00 98.62 80 SER A CA 1
ATOM 602 C C . SER A 1 80 ? 1.859 3.675 -5.786 1.00 98.62 80 SER A C 1
ATOM 604 O O . SER A 1 80 ? 2.480 3.156 -6.716 1.00 98.62 80 SER A O 1
ATOM 606 N N . GLU A 1 81 ? 1.845 4.984 -5.565 1.00 98.62 81 GLU A N 1
ATOM 607 C CA . GLU A 1 81 ? 2.628 5.951 -6.323 1.00 98.62 81 GLU A CA 1
ATOM 608 C C . GLU A 1 81 ? 3.376 6.880 -5.372 1.00 98.62 81 GLU A C 1
ATOM 610 O O . GLU A 1 81 ? 2.803 7.477 -4.460 1.00 98.62 81 GLU A O 1
ATOM 615 N N . LEU A 1 82 ? 4.676 7.019 -5.619 1.00 98.06 82 LEU A N 1
ATOM 616 C CA . LEU A 1 82 ? 5.560 7.938 -4.925 1.00 98.06 82 LEU A CA 1
ATOM 617 C C . LEU A 1 82 ? 6.228 8.855 -5.946 1.00 98.06 82 LEU A C 1
ATOM 619 O O . LEU A 1 82 ? 7.088 8.425 -6.720 1.00 98.06 82 LEU A O 1
ATOM 623 N N . LEU A 1 83 ? 5.878 10.137 -5.902 1.00 97.19 83 LEU A N 1
ATOM 624 C CA . LEU A 1 83 ? 6.469 11.167 -6.749 1.00 97.19 83 LEU A CA 1
ATOM 625 C C . LEU A 1 83 ? 7.341 12.092 -5.902 1.00 97.19 83 LEU A C 1
ATOM 627 O O . LEU A 1 83 ? 6.844 12.749 -4.992 1.00 97.19 83 LEU A O 1
ATOM 631 N N . VAL A 1 84 ? 8.638 12.180 -6.207 1.00 95.62 84 VAL A N 1
ATOM 632 C CA . VAL A 1 84 ? 9.580 13.097 -5.538 1.00 95.62 84 VAL A CA 1
ATOM 633 C C . VAL A 1 84 ? 10.475 13.772 -6.564 1.00 95.62 84 VAL A C 1
ATOM 635 O O . VAL A 1 84 ? 11.338 13.135 -7.177 1.00 95.62 84 VAL A O 1
ATOM 638 N N . GLY A 1 85 ? 10.315 15.086 -6.730 1.00 91.31 85 GLY A N 1
ATOM 639 C CA . GLY A 1 85 ? 10.929 15.794 -7.853 1.00 91.31 85 GLY A CA 1
ATOM 640 C C . GLY A 1 85 ? 10.481 15.173 -9.181 1.00 91.31 85 GLY A C 1
ATOM 641 O O . GLY A 1 85 ? 9.290 15.097 -9.449 1.00 91.31 85 GLY A O 1
ATOM 642 N N . GLU A 1 86 ? 11.427 14.694 -9.990 1.00 91.19 86 GLU A N 1
ATOM 643 C CA . GLU A 1 86 ? 11.144 14.038 -11.281 1.00 91.19 86 GLU A CA 1
ATOM 644 C C . GLU A 1 86 ? 11.045 12.504 -11.189 1.00 91.19 86 GLU A C 1
ATOM 646 O O . GLU A 1 86 ? 10.749 11.834 -12.177 1.00 91.19 86 GLU A O 1
ATOM 651 N N . LYS A 1 87 ? 11.307 11.921 -10.011 1.00 95.12 87 LYS A N 1
ATOM 652 C CA . LYS A 1 87 ? 11.272 10.468 -9.814 1.00 95.12 87 LYS A CA 1
ATOM 653 C C . LYS A 1 87 ? 9.857 10.041 -9.466 1.00 95.12 87 LYS A C 1
ATOM 655 O O 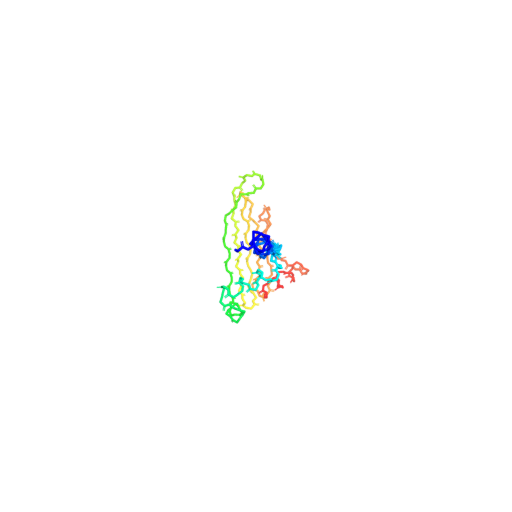. LYS A 1 87 ? 9.342 10.448 -8.428 1.00 95.12 87 LYS A O 1
ATOM 660 N N . ASN A 1 88 ? 9.274 9.200 -10.310 1.00 97.19 88 ASN A N 1
ATOM 661 C CA . ASN A 1 88 ? 7.960 8.613 -10.100 1.00 97.19 88 ASN A CA 1
ATOM 662 C C . ASN A 1 88 ? 8.108 7.089 -9.992 1.00 97.19 88 ASN A C 1
ATOM 664 O O . ASN A 1 88 ? 8.452 6.433 -10.979 1.00 97.19 88 ASN A O 1
ATOM 668 N N . LEU A 1 89 ? 7.901 6.563 -8.786 1.00 98.19 89 LEU A N 1
ATOM 669 C CA . LEU A 1 89 ? 7.888 5.134 -8.510 1.00 98.19 89 LEU A CA 1
ATOM 670 C C . LEU A 1 89 ? 6.437 4.684 -8.400 1.00 98.19 89 LEU A C 1
ATOM 672 O O . LEU A 1 89 ? 5.676 5.263 -7.630 1.00 98.19 89 LEU A O 1
ATOM 676 N N . ILE A 1 90 ? 6.081 3.644 -9.144 1.00 98.62 90 ILE A N 1
ATOM 677 C CA . ILE A 1 90 ? 4.732 3.074 -9.134 1.00 98.62 90 ILE A CA 1
ATOM 678 C C . ILE A 1 90 ? 4.849 1.580 -8.896 1.00 98.62 90 ILE A C 1
ATOM 680 O O . ILE A 1 90 ? 5.684 0.933 -9.524 1.00 98.62 90 ILE A O 1
ATOM 684 N N . GLU A 1 91 ? 3.974 1.035 -8.065 1.00 98.62 91 GLU A N 1
ATOM 685 C CA . GLU A 1 91 ? 3.735 -0.398 -7.922 1.00 98.62 91 GLU A CA 1
ATOM 686 C C . GLU A 1 91 ? 2.230 -0.650 -8.000 1.00 98.62 91 GLU A C 1
ATOM 688 O O . GLU A 1 91 ? 1.440 0.043 -7.360 1.00 98.62 91 GLU A O 1
ATOM 693 N N . ALA A 1 92 ? 1.804 -1.622 -8.805 1.00 98.62 92 ALA A N 1
ATOM 694 C CA . ALA A 1 92 ? 0.386 -1.896 -9.001 1.00 98.62 92 ALA A CA 1
ATOM 695 C C . ALA A 1 92 ? 0.103 -3.385 -9.202 1.00 98.62 92 ALA A C 1
ATOM 697 O O . ALA A 1 92 ? 0.872 -4.088 -9.854 1.00 98.62 92 ALA A O 1
ATOM 698 N N . TYR A 1 93 ? -1.048 -3.843 -8.712 1.00 98.69 93 TYR A N 1
ATOM 699 C CA . TYR A 1 93 ? -1.572 -5.190 -8.921 1.00 98.69 93 TYR A CA 1
ATOM 700 C C . TYR A 1 93 ? -3.054 -5.140 -9.291 1.00 98.69 93 TYR A C 1
ATOM 702 O O . TYR A 1 93 ? -3.873 -4.533 -8.596 1.00 98.69 93 TYR A O 1
ATOM 710 N N . ASN A 1 94 ? -3.422 -5.806 -10.387 1.00 97.06 94 ASN A N 1
ATOM 711 C CA . ASN A 1 94 ? -4.799 -5.793 -10.896 1.00 97.06 94 ASN A CA 1
ATOM 712 C C . ASN A 1 94 ? -5.608 -7.059 -10.572 1.00 97.06 94 ASN A C 1
ATOM 714 O O . ASN A 1 94 ? -6.651 -7.278 -11.192 1.00 97.06 94 ASN A O 1
ATOM 718 N N . GLY A 1 95 ? -5.119 -7.919 -9.680 1.00 97.31 95 GLY A N 1
ATOM 719 C CA . GLY A 1 95 ? -5.752 -9.203 -9.376 1.00 97.31 95 GLY A CA 1
ATOM 720 C C . GLY A 1 95 ? -5.271 -10.377 -10.225 1.00 97.31 95 GLY A C 1
ATOM 721 O O . GLY A 1 95 ? -5.805 -11.475 -10.091 1.00 97.31 95 GLY A O 1
ATOM 722 N N . LYS A 1 96 ? -4.312 -10.150 -11.128 1.00 96.94 96 LYS A N 1
ATOM 723 C CA . LYS A 1 96 ? -3.718 -11.195 -11.972 1.00 96.94 96 LYS A CA 1
ATOM 724 C C . LYS A 1 96 ? -2.221 -11.011 -12.173 1.00 96.94 96 LYS A C 1
ATOM 726 O O . LYS A 1 96 ? -1.484 -11.989 -12.255 1.00 96.94 96 LYS A O 1
ATOM 731 N N . SER A 1 97 ? -1.770 -9.776 -12.329 1.00 97.69 97 SER A N 1
ATOM 732 C CA . SER A 1 97 ? -0.368 -9.473 -12.593 1.00 97.69 97 SER A CA 1
ATOM 733 C C . SER A 1 97 ? 0.030 -8.201 -11.861 1.00 97.69 97 SER A C 1
ATOM 735 O O . SER A 1 97 ? -0.821 -7.363 -11.556 1.00 97.69 97 SER A O 1
ATOM 737 N N . ALA A 1 98 ? 1.316 -8.114 -11.540 1.00 98.44 98 ALA A N 1
ATOM 738 C CA . ALA A 1 98 ? 1.923 -6.990 -10.854 1.00 98.44 98 ALA A CA 1
ATOM 739 C C . ALA A 1 98 ? 2.842 -6.237 -11.821 1.00 98.44 98 ALA A C 1
ATOM 741 O O . ALA A 1 98 ? 3.515 -6.852 -12.650 1.00 98.44 98 ALA A O 1
ATOM 742 N N . TRP A 1 99 ? 2.891 -4.915 -11.702 1.00 98.38 99 TRP A N 1
ATOM 743 C CA . TRP A 1 99 ? 3.771 -4.060 -12.493 1.00 98.38 99 TRP A CA 1
ATOM 744 C C . TRP A 1 99 ? 4.416 -3.008 -11.626 1.00 98.38 99 TRP A C 1
ATOM 746 O O . TRP A 1 99 ? 3.892 -2.647 -10.572 1.00 98.38 99 TRP A O 1
ATOM 756 N N . HIS A 1 100 ? 5.518 -2.475 -12.133 1.00 98.38 100 HIS A N 1
ATOM 757 C CA . HIS A 1 100 ? 6.156 -1.327 -11.535 1.00 98.38 100 HIS A CA 1
ATOM 758 C C . HIS A 1 100 ? 6.616 -0.319 -12.584 1.00 98.38 100 HIS A C 1
ATOM 760 O O . HIS A 1 100 ? 6.857 -0.657 -13.747 1.00 98.38 100 HIS A O 1
ATOM 766 N N . ARG A 1 101 ? 6.785 0.918 -12.125 1.00 98.38 101 ARG A N 1
ATOM 767 C CA . ARG A 1 101 ? 7.637 1.934 -12.733 1.00 98.38 101 ARG A CA 1
ATOM 768 C C . ARG A 1 101 ? 8.751 2.240 -11.744 1.00 98.38 101 ARG A C 1
ATOM 770 O O . ARG A 1 101 ? 8.461 2.594 -10.606 1.00 98.38 101 ARG A O 1
ATOM 777 N N . ASN A 1 102 ? 10.012 2.086 -12.135 1.00 96.00 102 ASN A N 1
ATOM 778 C CA . ASN A 1 102 ? 11.127 2.443 -11.253 1.00 96.00 102 ASN A CA 1
ATOM 779 C C . ASN A 1 102 ? 11.499 3.935 -11.370 1.00 96.00 102 ASN A C 1
ATOM 781 O O . ASN A 1 102 ? 10.983 4.666 -12.213 1.00 96.00 102 ASN A O 1
ATOM 785 N N . ALA A 1 103 ? 12.450 4.390 -10.550 1.00 93.69 103 ALA A N 1
ATOM 786 C CA . ALA A 1 103 ? 12.897 5.785 -10.538 1.00 93.69 103 ALA A CA 1
ATOM 787 C C . ALA A 1 103 ? 13.583 6.256 -11.839 1.00 93.69 103 ALA A C 1
ATOM 789 O O . ALA A 1 103 ? 13.700 7.462 -12.044 1.00 93.69 103 ALA A O 1
ATOM 790 N N . ALA A 1 104 ? 14.042 5.333 -12.695 1.00 95.56 104 ALA A N 1
ATOM 791 C CA . ALA A 1 104 ? 14.556 5.640 -14.033 1.00 95.56 104 ALA A CA 1
ATOM 792 C C . ALA A 1 104 ? 13.428 5.778 -15.076 1.00 95.56 104 ALA A C 1
ATOM 794 O O . ALA A 1 104 ? 13.674 6.153 -16.219 1.00 95.56 104 ALA A O 1
ATOM 795 N N . GLY A 1 105 ? 12.181 5.506 -14.679 1.00 95.88 105 GLY A N 1
ATOM 796 C CA . GLY A 1 105 ? 11.005 5.548 -15.537 1.00 95.88 105 GLY A CA 1
ATOM 797 C C . GLY A 1 105 ? 10.750 4.255 -16.309 1.00 95.88 105 GLY A C 1
ATOM 798 O O . GLY A 1 105 ? 9.820 4.224 -17.111 1.00 95.88 105 GLY A O 1
ATOM 799 N N . GLU A 1 106 ? 11.530 3.203 -16.066 1.00 97.38 106 GLU A N 1
ATOM 800 C CA . GLU A 1 106 ? 11.380 1.914 -16.735 1.00 97.38 106 GLU A CA 1
ATOM 801 C C . GLU A 1 106 ? 10.146 1.184 -16.202 1.00 97.38 106 GLU A C 1
ATOM 803 O O . GLU A 1 106 ? 9.909 1.147 -14.991 1.00 97.38 106 GLU A O 1
ATOM 808 N N . LEU A 1 107 ? 9.374 0.597 -17.119 1.00 97.81 107 LEU A N 1
ATOM 809 C CA . LEU A 1 107 ? 8.190 -0.197 -16.810 1.00 97.81 107 LEU A CA 1
ATOM 810 C C . LEU A 1 107 ? 8.529 -1.684 -16.858 1.00 97.81 107 LEU A C 1
ATOM 812 O O . LEU A 1 107 ? 9.154 -2.150 -17.812 1.00 97.81 107 LEU A O 1
ATOM 816 N N . GLY A 1 108 ? 8.064 -2.434 -15.865 1.00 97.69 108 GLY A N 1
ATOM 817 C CA . GLY A 1 108 ? 8.300 -3.871 -15.776 1.00 97.69 108 GLY A CA 1
ATOM 818 C C . GLY A 1 108 ? 7.109 -4.626 -15.209 1.00 97.69 108 GLY A C 1
ATOM 819 O O . GLY A 1 108 ? 6.285 -4.073 -14.482 1.00 97.69 108 GLY A O 1
ATOM 820 N N . THR A 1 109 ? 7.014 -5.910 -15.558 1.00 98.19 109 THR A N 1
ATOM 821 C CA . THR A 1 109 ? 6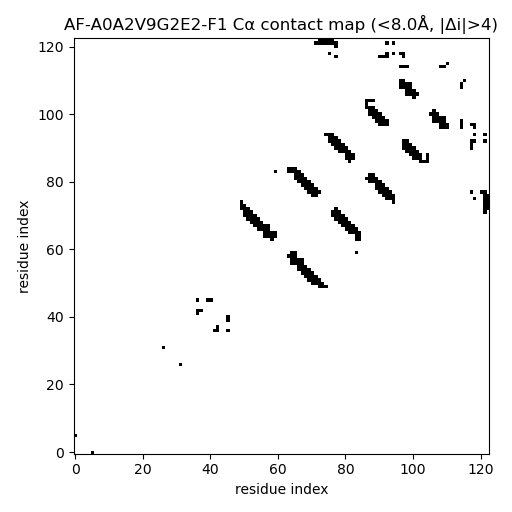.110 -6.851 -14.883 1.00 98.19 109 THR A CA 1
ATOM 822 C C . THR A 1 109 ? 6.869 -7.484 -13.726 1.00 98.19 109 THR A C 1
ATOM 824 O O . THR A 1 109 ? 7.956 -8.020 -13.933 1.00 98.19 109 THR A O 1
ATOM 827 N N . LEU A 1 110 ? 6.294 -7.438 -12.529 1.00 97.69 110 LEU A N 1
ATOM 828 C CA . LEU A 1 110 ? 6.831 -8.131 -11.365 1.00 97.69 110 LEU A CA 1
ATOM 829 C C . LEU A 1 110 ? 6.363 -9.587 -11.401 1.00 97.69 110 LEU A C 1
ATOM 831 O O . LEU A 1 110 ? 5.172 -9.877 -11.530 1.00 97.69 110 LEU A O 1
ATOM 835 N N . VAL A 1 111 ? 7.316 -10.505 -11.300 1.00 97.00 111 VAL A N 1
ATOM 836 C CA . VAL A 1 111 ? 7.099 -11.955 -11.327 1.00 97.00 111 VAL A CA 1
ATOM 837 C C . VAL A 1 111 ? 7.816 -12.590 -10.144 1.00 97.00 111 VAL A C 1
ATOM 839 O O . VAL A 1 111 ? 8.667 -11.957 -9.535 1.00 97.00 111 VAL A O 1
ATOM 842 N N . GLY A 1 112 ? 7.489 -13.838 -9.810 1.00 97.06 112 GLY A N 1
ATOM 843 C CA . GLY A 1 112 ? 8.150 -14.522 -8.700 1.00 97.06 112 GLY A CA 1
ATOM 844 C C . GLY A 1 112 ? 7.870 -13.843 -7.347 1.00 97.06 112 GLY A C 1
ATOM 845 O O . GLY A 1 112 ? 6.729 -13.432 -7.115 1.00 97.06 112 GLY A O 1
ATOM 846 N N . PRO A 1 113 ? 8.860 -13.760 -6.440 1.00 97.69 113 PRO A N 1
ATOM 847 C CA . PRO A 1 113 ? 8.684 -13.204 -5.095 1.00 97.69 113 PRO A CA 1
ATOM 848 C C . PRO A 1 113 ? 8.080 -11.797 -5.061 1.00 97.69 113 PRO A C 1
ATOM 850 O O . PRO A 1 113 ? 7.181 -11.538 -4.266 1.00 97.69 113 PRO A O 1
ATOM 853 N N . GLU A 1 114 ? 8.517 -10.911 -5.950 1.00 95.69 114 GLU A N 1
ATOM 854 C CA . GLU A 1 114 ? 8.086 -9.515 -6.008 1.00 95.69 114 GLU A CA 1
ATOM 855 C C . GLU A 1 114 ? 6.618 -9.408 -6.441 1.00 95.69 114 GLU A C 1
ATOM 857 O O . GLU A 1 114 ? 5.834 -8.653 -5.866 1.00 95.69 114 GLU A O 1
ATOM 862 N N . GLY A 1 115 ? 6.214 -10.227 -7.419 1.00 97.12 115 GLY A N 1
ATOM 863 C CA . GLY A 1 115 ? 4.816 -10.320 -7.841 1.00 97.12 115 GLY A CA 1
ATOM 864 C C . GLY A 1 115 ? 3.910 -10.881 -6.740 1.00 97.12 115 GLY A C 1
ATOM 865 O O . GLY A 1 115 ? 2.832 -10.339 -6.500 1.00 97.12 115 GLY A O 1
ATOM 866 N N . MET A 1 116 ? 4.367 -11.920 -6.030 1.00 97.38 116 MET A N 1
ATOM 867 C CA . MET A 1 116 ? 3.630 -12.508 -4.902 1.00 97.38 116 MET A CA 1
ATOM 868 C C . MET A 1 116 ? 3.478 -11.528 -3.733 1.00 97.38 116 MET A C 1
ATOM 870 O O . MET A 1 116 ? 2.449 -11.527 -3.061 1.00 97.38 116 MET A O 1
ATOM 874 N N . GLN A 1 117 ? 4.476 -10.676 -3.489 1.00 96.94 117 GLN A N 1
ATOM 875 C CA . GLN A 1 117 ? 4.403 -9.666 -2.436 1.00 96.94 117 GLN A CA 1
ATOM 876 C C . GLN A 1 117 ? 3.322 -8.619 -2.731 1.00 96.94 117 GLN A C 1
ATOM 878 O O . GLN A 1 117 ? 2.550 -8.273 -1.836 1.00 96.94 117 GLN A O 1
ATOM 883 N N . LEU A 1 118 ? 3.218 -8.163 -3.982 1.00 96.94 118 LEU A N 1
ATOM 884 C CA . LEU A 1 118 ? 2.159 -7.240 -4.393 1.00 96.94 118 LEU A CA 1
ATOM 885 C C . LEU A 1 118 ? 0.773 -7.896 -4.399 1.00 96.94 118 LEU A C 1
ATOM 887 O O . LEU A 1 118 ? -0.208 -7.254 -4.028 1.00 96.94 118 LEU A O 1
ATOM 891 N N . GLU A 1 119 ? 0.681 -9.172 -4.778 1.00 97.25 119 GLU A N 1
ATOM 892 C CA . GLU A 1 119 ? -0.562 -9.939 -4.657 1.00 97.25 119 GLU A CA 1
ATOM 893 C C . GLU A 1 119 ? -1.031 -10.021 -3.201 1.00 97.25 119 GLU A C 1
ATOM 895 O O . GLU A 1 119 ? -2.212 -9.799 -2.938 1.00 97.25 119 GLU A O 1
ATOM 900 N N . ALA A 1 120 ? -0.117 -10.291 -2.264 1.00 97.06 120 ALA A N 1
ATOM 901 C CA . ALA A 1 120 ? -0.421 -10.355 -0.837 1.00 97.06 120 ALA A CA 1
ATOM 902 C C . ALA A 1 120 ? -0.814 -8.986 -0.259 1.00 97.06 120 ALA A C 1
ATOM 904 O O . ALA A 1 120 ? -1.724 -8.911 0.560 1.00 97.06 120 ALA A O 1
ATOM 905 N N . ALA A 1 121 ? -0.168 -7.903 -0.701 1.00 95.88 121 ALA A N 1
ATOM 906 C CA . ALA A 1 121 ? -0.508 -6.538 -0.289 1.00 95.88 121 ALA A CA 1
ATOM 907 C C . ALA A 1 121 ? -1.885 -6.070 -0.798 1.00 95.88 121 ALA A C 1
ATOM 909 O O . ALA A 1 121 ? -2.431 -5.096 -0.282 1.00 95.88 121 ALA A O 1
ATOM 910 N N . ALA A 1 122 ? -2.436 -6.739 -1.814 1.00 95.56 122 ALA A N 1
ATOM 911 C CA . ALA A 1 122 ? -3.738 -6.425 -2.391 1.00 95.56 122 ALA A CA 1
ATOM 912 C C . ALA A 1 122 ? -4.931 -7.110 -1.691 1.00 95.56 122 ALA A C 1
ATOM 914 O O . ALA A 1 122 ? -6.067 -6.857 -2.107 1.00 95.56 122 ALA A O 1
ATOM 915 N N . GLN A 1 123 ? -4.678 -7.987 -0.708 1.00 90.25 123 GLN A N 1
ATOM 916 C CA . GLN A 1 123 ? -5.693 -8.779 0.010 1.00 90.25 123 GLN A CA 1
ATOM 917 C C . GLN A 1 123 ? -6.230 -8.098 1.272 1.00 90.25 123 GLN A C 1
ATOM 919 O O . GLN A 1 123 ? -5.552 -7.204 1.825 1.00 90.25 123 GLN A O 1
#

Mean predicted aligned error: 10.78 Å

Solvent-accessible surface area (backbone atoms only — not comparable to full-atom values): 6928 Å² total; per-residue (Å²): 130,63,69,68,60,55,50,52,52,51,53,52,54,55,55,66,72,67,72,73,78,72,73,84,70,74,77,54,70,66,58,55,51,52,51,48,41,53,72,70,60,25,69,78,52,54,72,66,62,52,66,49,78,48,75,48,76,50,67,46,99,86,69,42,56,29,42,40,39,36,40,39,29,65,77,33,24,30,36,37,39,41,36,46,76,90,30,47,33,33,43,38,22,75,66,84,58,23,36,36,26,39,67,89,65,52,75,46,74,40,60,68,72,63,20,52,51,44,53,59,71,10,94

Nearest PDB structures (foldseek):
  3d95-assembly2_B  TM=5.608E-01  e=8.715E+00  Homo sapiens
  4qgx-assembly3_B-2  TM=5.610E-01  e=9.189E+00  Homo sapiens

Radius of gyration: 28.36 Å; Cα contacts (8 Å, |Δi|>4): 183; chains: 1; bounding box: 34×36×90 Å

Secondary structure (DSSP, 8-state):
--HHHHHHHHHHHHHHHSS---------HHHHHHHHHHHTT-HHHHTT--EEEEEEEEE-TTS-EEEEEEEEETTTEEEEEEEETTEEEEEEE-SS-EEEE-TT--EEEE-HHHHHHHHHHT-

Sequence (123 aa):
MDLMRTRLFIAFIACLLTGGADPARAQEAGRIVEQYVKAAGGGRALAKIQTLTLEGTFTSVDGKSGTYTLDTKLPNRYYSELLVGEKNLIEAYNGKSAWHRNAAGELGTLVGPEGMQLEAAAQ

pLDDT: mean 88.85, std 14.58, range [53.09, 98.69]

Foldseek 3Di:
DDPVVVVVVVVVVVVVVPPDPPPPPDPDPVNVVQVVCVVVPHPVVVVPDFKDWDKDWDQDPVRWIKIWIWIAGPPFWTWIWIGTPNFIWIWITDLPWIWIQGRVRDIDTDDDPRGVVSRVVRD